Protein AF-A0A645F5X5-F1 (afdb_monomer_lite)

Radius of gyration: 19.42 Å; chains: 1; bounding box: 54×30×54 Å

Secondary structure (DSSP, 8-state):
-HHHHHHHHHHHHH-GGGGGS-TT-----HHHHHHHHHHHGGGTTSS--HHHHHHHHHHHHHHHHHHHHHHHHHHHHHHHH---HHHHHHHHHHHHHHH---TT-HHHHHHHHHHHHHHSSS--HHHHHHHHHHHHHHHHHHHHHTTT-

Foldseek 3Di:
DVVLLVVLLVVCVVPVCVLVDDPPPPDPDPVVVVNVVVQLVVVPPLQDDPVVSVVLSVQSNVLSSVLSVVVVVQVVVCVVVVDHQLRVCVVVVVVCVVPPPPPVCVPVVVVQVVQCVVPVHSDDSVVSSVVSNVVSVVVVVVVSVVVVD

pLDDT: mean 85.99, std 12.81, range [47.66, 98.44]

InterPro domains:
  IPR004111 Tetracycline repressor TetR, C-terminal [PF02909] (10-143)
  IPR036271 Tetracyclin repressor-like, C-terminal domain superfamily [SSF48498] (1-146)

Organism: NCBI:txid1076179

Sequence (149 aa):
MRFIAERNWDLYARHPWLLDLRSSRLTVGPNISRKYETELRPLDGIGLSDVEMDAALTLILSLVDATARARRSSASTRDDSGMSDAEWWGIVAPVLEQVMTDDSLTVSARVGSAVGAAFDAAQNPAHALAFGLDTILDGIQARIQGRLS

Structure (mmCIF, N/CA/C/O backbone):
data_AF-A0A645F5X5-F1
#
_entry.id   AF-A0A645F5X5-F1
#
loop_
_atom_site.group_PDB
_atom_site.id
_atom_site.type_symbol
_atom_site.label_atom_id
_atom_site.label_alt_id
_atom_site.label_comp_id
_atom_site.label_asym_id
_atom_site.label_entity_id
_atom_site.label_seq_id
_atom_site.pdbx_PDB_ins_code
_atom_site.Cartn_x
_atom_site.Cartn_y
_atom_site.Cartn_z
_atom_site.occupancy
_atom_site.B_iso_or_equiv
_atom_site.auth_seq_id
_atom_site.auth_comp_id
_atom_site.auth_asym_id
_atom_site.auth_atom_id
_atom_site.pdbx_PDB_model_num
ATOM 1 N N . MET A 1 1 ? -10.397 -6.824 5.876 1.00 92.62 1 MET A N 1
ATOM 2 C CA . MET A 1 1 ? -9.489 -5.769 5.370 1.00 92.62 1 MET A CA 1
ATOM 3 C C . MET A 1 1 ? -8.983 -6.019 3.942 1.00 92.62 1 MET A C 1
ATOM 5 O O . MET A 1 1 ? -9.012 -5.071 3.173 1.00 92.62 1 MET A O 1
ATOM 9 N N . ARG A 1 2 ? -8.625 -7.251 3.521 1.00 95.38 2 ARG A N 1
ATOM 10 C CA . ARG A 1 2 ? -8.223 -7.532 2.116 1.00 95.38 2 ARG A CA 1
ATOM 11 C C . ARG A 1 2 ? -9.232 -7.070 1.056 1.00 95.38 2 ARG A C 1
ATOM 13 O O . ARG A 1 2 ? -8.870 -6.347 0.137 1.00 95.38 2 ARG A O 1
ATOM 20 N N . PHE A 1 3 ? -10.514 -7.351 1.283 1.00 95.12 3 PHE A N 1
ATOM 21 C CA . PHE A 1 3 ? -11.609 -6.866 0.436 1.00 95.12 3 PHE A CA 1
ATOM 22 C C . PHE A 1 3 ? -11.612 -5.336 0.238 1.00 95.12 3 PHE A C 1
ATOM 24 O O . PHE A 1 3 ? -11.919 -4.862 -0.850 1.00 95.12 3 PHE A O 1
ATOM 31 N N . ILE A 1 4 ? -11.257 -4.552 1.267 1.00 96.38 4 ILE A N 1
ATOM 32 C CA . ILE A 1 4 ? -11.194 -3.081 1.175 1.00 96.38 4 ILE A CA 1
ATOM 33 C C . ILE A 1 4 ? -10.095 -2.680 0.187 1.00 96.38 4 ILE A C 1
ATOM 35 O O . ILE A 1 4 ? -10.334 -1.860 -0.700 1.00 96.38 4 ILE A O 1
ATOM 39 N N . ALA A 1 5 ? -8.912 -3.290 0.311 1.00 97.62 5 ALA A N 1
ATOM 40 C CA . ALA A 1 5 ? -7.785 -3.021 -0.572 1.00 97.62 5 ALA A CA 1
ATOM 41 C C . ALA A 1 5 ? -8.107 -3.386 -2.030 1.00 97.62 5 ALA A C 1
ATOM 43 O O . ALA A 1 5 ? -7.940 -2.552 -2.916 1.00 97.62 5 ALA A O 1
ATOM 44 N N . GLU A 1 6 ? -8.658 -4.580 -2.265 1.00 96.69 6 GLU A N 1
ATOM 45 C CA . GLU A 1 6 ? -9.067 -5.045 -3.597 1.00 96.69 6 GLU A CA 1
ATOM 46 C C . GLU A 1 6 ? -10.083 -4.103 -4.251 1.00 96.69 6 GLU A C 1
ATOM 48 O O . GLU A 1 6 ? -9.915 -3.692 -5.396 1.00 96.69 6 GLU A O 1
ATOM 53 N N . ARG A 1 7 ? -11.127 -3.693 -3.520 1.00 96.50 7 ARG A N 1
ATOM 54 C CA . ARG A 1 7 ? -12.162 -2.810 -4.075 1.00 96.50 7 ARG A CA 1
ATOM 55 C C . ARG A 1 7 ? -11.638 -1.421 -4.420 1.00 96.50 7 ARG A C 1
ATOM 57 O O . ARG A 1 7 ? -12.059 -0.867 -5.436 1.00 96.50 7 ARG A O 1
ATOM 64 N N . ASN A 1 8 ? -10.734 -0.863 -3.615 1.00 96.56 8 ASN A N 1
ATOM 65 C CA . ASN A 1 8 ? -10.120 0.433 -3.915 1.00 96.56 8 ASN A CA 1
ATOM 66 C C . ASN A 1 8 ? -9.090 0.318 -5.056 1.00 96.56 8 ASN A C 1
ATOM 68 O O . ASN A 1 8 ? -9.026 1.202 -5.907 1.00 96.56 8 ASN A O 1
ATOM 72 N N . TRP A 1 9 ? -8.361 -0.795 -5.153 1.00 97.38 9 TRP A N 1
ATOM 73 C CA . TRP A 1 9 ? -7.484 -1.082 -6.291 1.00 97.38 9 TRP A CA 1
ATOM 74 C C . TRP A 1 9 ? -8.265 -1.176 -7.608 1.00 97.38 9 TRP A C 1
ATOM 76 O O . TRP A 1 9 ? -7.929 -0.505 -8.588 1.00 97.38 9 TRP A O 1
ATOM 86 N N . ASP A 1 10 ? -9.362 -1.937 -7.614 1.00 96.75 10 ASP A N 1
ATOM 87 C CA . ASP A 1 10 ? -10.264 -2.062 -8.763 1.00 96.75 10 ASP A CA 1
ATOM 88 C C . ASP A 1 10 ? -10.909 -0.715 -9.125 1.00 96.75 10 ASP A C 1
ATOM 90 O O . ASP A 1 10 ? -11.170 -0.434 -10.297 1.00 96.75 10 ASP A O 1
ATOM 94 N N . LEU A 1 11 ? -11.196 0.127 -8.125 1.00 94.81 11 LEU A N 1
ATOM 95 C CA . LEU A 1 11 ? -11.725 1.474 -8.329 1.00 94.81 11 LEU A CA 1
ATOM 96 C C . LEU A 1 11 ? -10.723 2.351 -9.084 1.00 94.81 11 LEU A C 1
ATOM 98 O O . LEU A 1 11 ? -11.104 2.956 -10.085 1.00 94.81 11 LEU A O 1
ATOM 102 N N . TYR A 1 12 ? -9.461 2.391 -8.651 1.00 95.38 12 TYR A N 1
ATOM 103 C CA . TYR A 1 12 ? -8.428 3.175 -9.330 1.00 95.38 12 TYR A CA 1
ATOM 104 C C . TYR A 1 12 ? -8.082 2.625 -10.713 1.00 95.38 12 TYR A C 1
ATOM 106 O O . TYR A 1 12 ? -7.816 3.407 -11.622 1.00 95.38 12 TYR A O 1
ATOM 114 N N . ALA A 1 13 ? -8.158 1.307 -10.911 1.00 93.31 13 ALA A N 1
ATOM 115 C CA . ALA A 1 13 ? -7.999 0.711 -12.234 1.00 93.31 13 ALA A CA 1
ATOM 116 C C . ALA A 1 13 ? -9.120 1.138 -13.202 1.00 93.31 13 ALA A C 1
ATOM 118 O O . ALA A 1 13 ? -8.848 1.442 -14.361 1.00 93.31 13 ALA A O 1
ATOM 119 N N . ARG A 1 14 ? -10.377 1.194 -12.734 1.00 95.44 14 ARG A N 1
ATOM 120 C CA . ARG A 1 14 ? -11.534 1.624 -13.545 1.00 95.44 14 ARG A CA 1
ATOM 121 C C . ARG A 1 14 ? -11.621 3.137 -13.731 1.00 95.44 14 ARG A C 1
ATOM 123 O O . ARG A 1 14 ? -12.155 3.600 -14.736 1.00 95.44 14 ARG A O 1
ATOM 130 N N . HIS A 1 15 ? -11.138 3.909 -12.761 1.00 93.88 15 HIS A N 1
ATOM 131 C CA . HIS A 1 15 ? -11.246 5.366 -12.741 1.00 93.88 15 HIS A CA 1
ATOM 132 C C . HIS A 1 15 ? -9.906 6.028 -12.362 1.00 93.88 15 HIS A C 1
ATOM 134 O O . HIS A 1 15 ? -9.800 6.627 -11.289 1.00 93.88 15 HIS A O 1
ATOM 140 N N . PRO A 1 16 ? -8.879 5.978 -13.237 1.00 90.94 16 PRO A N 1
ATOM 141 C CA . PRO A 1 16 ? -7.531 6.463 -12.913 1.00 90.94 16 PRO A CA 1
ATOM 142 C C . PRO A 1 16 ? -7.449 7.961 -12.598 1.00 90.94 16 PRO A C 1
ATOM 144 O O . PRO A 1 16 ? -6.522 8.391 -11.913 1.00 90.94 16 PRO A O 1
ATOM 147 N N . TRP A 1 17 ? -8.416 8.752 -13.076 1.00 90.75 17 TRP A N 1
ATOM 148 C CA . TRP A 1 17 ? -8.540 10.191 -12.813 1.00 90.75 17 TRP A CA 1
ATOM 149 C C . TRP A 1 17 ? -8.778 10.514 -11.332 1.00 90.75 17 TRP A C 1
ATOM 151 O O . TRP A 1 17 ? -8.494 11.626 -10.893 1.00 90.75 17 TRP A O 1
ATOM 161 N N . LEU A 1 18 ? -9.257 9.549 -10.536 1.00 89.81 18 LEU A N 1
ATOM 162 C CA . LEU A 1 18 ? -9.427 9.726 -9.092 1.00 89.81 18 LEU A CA 1
ATOM 163 C C . LEU A 1 18 ? -8.093 9.969 -8.376 1.00 89.81 18 LEU A C 1
ATOM 165 O O . LEU A 1 18 ? -8.072 10.679 -7.375 1.00 89.81 18 LEU A O 1
ATOM 169 N N . LEU A 1 19 ? -6.983 9.439 -8.903 1.00 90.25 19 LEU A N 1
ATOM 170 C CA . LEU A 1 19 ? -5.645 9.648 -8.341 1.00 90.25 19 LEU A CA 1
ATOM 171 C C . LEU A 1 19 ? -5.177 11.107 -8.494 1.00 90.25 19 LEU A C 1
ATOM 173 O O . LEU A 1 19 ? -4.312 11.560 -7.749 1.00 90.25 19 LEU A O 1
ATOM 177 N N . ASP A 1 20 ? -5.748 11.876 -9.416 1.00 87.38 20 ASP A N 1
ATOM 178 C CA . ASP A 1 20 ? -5.352 13.272 -9.641 1.00 87.38 20 ASP A CA 1
ATOM 179 C C . ASP A 1 20 ? -6.088 14.245 -8.700 1.00 87.38 20 ASP A C 1
ATOM 181 O O . ASP A 1 20 ? -5.723 15.418 -8.574 1.00 87.38 20 ASP A O 1
ATOM 185 N N . LEU A 1 21 ? -7.110 13.763 -7.984 1.00 82.38 21 LEU A N 1
ATOM 186 C CA . LEU A 1 21 ? -7.860 14.567 -7.029 1.00 82.38 21 LEU A CA 1
ATOM 187 C C . LEU A 1 21 ? -7.027 14.796 -5.761 1.00 82.38 21 LEU A C 1
ATOM 189 O O . LEU A 1 21 ? -6.716 13.868 -5.015 1.00 82.38 21 LEU A O 1
ATOM 193 N N . ARG A 1 22 ? -6.684 16.057 -5.470 1.00 58.66 22 ARG A N 1
ATOM 194 C CA . ARG A 1 22 ? -6.014 16.412 -4.210 1.00 58.66 22 ARG A CA 1
ATOM 195 C C . ARG A 1 22 ? -6.979 16.218 -3.035 1.00 58.66 22 ARG A C 1
ATOM 197 O O . ARG A 1 22 ? -7.895 17.011 -2.831 1.00 58.66 22 ARG A O 1
ATOM 204 N N . SER A 1 23 ? -6.737 15.174 -2.244 1.00 59.38 23 SER A N 1
ATOM 205 C CA . SER A 1 23 ? -7.568 14.699 -1.125 1.00 59.38 23 SER A CA 1
ATOM 206 C C . SER A 1 23 ? -7.585 15.606 0.122 1.00 59.38 23 SER A C 1
ATOM 208 O O . SER A 1 23 ? -7.758 15.121 1.236 1.00 59.38 23 SER A O 1
ATOM 210 N N . SER A 1 24 ? -7.396 16.924 0.001 1.00 47.66 24 SER A N 1
ATOM 211 C CA . SER A 1 24 ? -7.361 17.780 1.198 1.00 47.66 24 SER A CA 1
ATOM 212 C C . SER A 1 24 ? -8.749 18.153 1.721 1.00 47.66 24 SER A C 1
ATOM 214 O O . SER A 1 24 ? -8.867 18.502 2.892 1.00 47.66 24 SER A O 1
ATOM 216 N N . ARG A 1 25 ? -9.801 18.082 0.891 1.00 48.25 25 ARG A N 1
ATOM 217 C CA . ARG A 1 25 ? -11.178 18.452 1.273 1.00 48.25 25 ARG A CA 1
ATOM 218 C C . ARG A 1 25 ? -12.251 17.776 0.414 1.00 48.25 25 ARG A C 1
ATOM 220 O O . ARG A 1 25 ? -13.163 18.455 -0.058 1.00 48.25 25 ARG A O 1
ATOM 227 N N . LEU A 1 26 ? -12.174 16.461 0.187 1.00 54.78 26 LEU A N 1
ATOM 228 C CA . LEU A 1 26 ? -13.363 15.753 -0.302 1.00 54.78 26 LEU A CA 1
ATOM 229 C C . LEU A 1 26 ? -14.449 15.937 0.760 1.00 54.78 26 LEU A C 1
ATOM 231 O O . LEU A 1 26 ? -14.362 15.418 1.869 1.00 54.78 26 LEU A O 1
ATOM 235 N N . THR A 1 27 ? -15.394 16.815 0.440 1.00 54.12 27 THR A N 1
ATOM 236 C CA . THR A 1 27 ? -16.475 17.252 1.313 1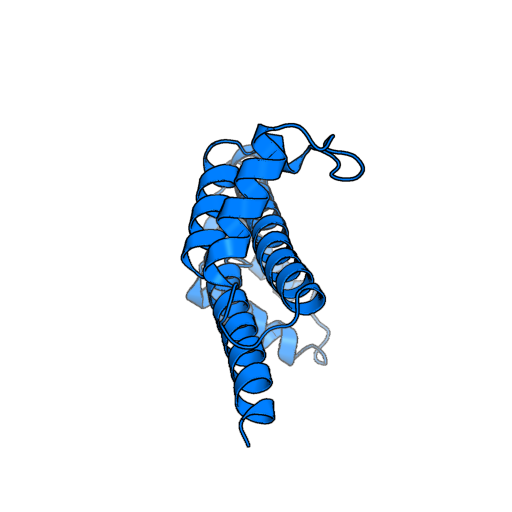.00 54.12 27 THR A CA 1
ATOM 237 C C . THR A 1 27 ? -17.186 16.004 1.815 1.00 54.12 27 THR A C 1
ATOM 239 O O . THR A 1 27 ? -17.395 15.078 1.028 1.00 54.12 27 THR A O 1
ATOM 242 N N . VAL A 1 28 ? -17.518 15.962 3.107 1.00 63.44 28 VAL A N 1
ATOM 243 C CA . VAL A 1 28 ? -18.165 14.825 3.784 1.00 63.44 28 VAL A CA 1
ATOM 244 C C . VAL A 1 28 ? -19.602 14.672 3.262 1.00 63.44 28 VAL A C 1
ATOM 246 O O . VAL A 1 28 ? -20.584 14.992 3.921 1.00 63.44 28 VAL A O 1
ATOM 249 N N . GLY A 1 29 ? -19.722 14.301 1.992 1.00 79.06 29 GLY A N 1
ATOM 250 C CA . GLY A 1 29 ? -20.972 14.083 1.296 1.00 79.06 29 GLY A CA 1
ATOM 251 C C . GLY A 1 29 ? -21.500 12.686 1.605 1.00 79.06 29 GLY A C 1
ATOM 252 O O . GLY A 1 29 ? -20.720 11.786 1.927 1.00 79.06 29 GLY A O 1
ATOM 253 N N . PRO A 1 30 ? -22.811 12.457 1.446 1.00 84.88 30 PRO A N 1
ATOM 254 C CA . PRO A 1 30 ? -23.471 11.225 1.882 1.00 84.88 30 PRO A CA 1
ATOM 255 C C . PRO A 1 30 ? -22.849 9.946 1.298 1.00 84.88 30 PRO A C 1
ATOM 257 O O . PRO A 1 30 ? -22.819 8.915 1.967 1.00 84.88 30 PRO A O 1
ATOM 260 N N . ASN A 1 31 ? -22.302 10.005 0.079 1.00 86.75 31 ASN A N 1
ATOM 261 C CA . ASN A 1 31 ? -21.625 8.866 -0.547 1.00 86.75 31 ASN A CA 1
ATOM 262 C C . ASN A 1 31 ? -20.251 8.571 0.072 1.00 86.75 31 ASN A C 1
ATOM 264 O O . ASN A 1 31 ? -19.916 7.405 0.267 1.00 86.75 31 ASN A O 1
ATOM 268 N N . ILE A 1 32 ? -19.476 9.607 0.411 1.00 86.25 32 ILE A N 1
ATOM 269 C CA . ILE A 1 32 ? -18.168 9.451 1.061 1.00 86.25 32 ILE A CA 1
ATOM 270 C C . ILE A 1 32 ? -18.357 8.920 2.483 1.00 86.25 32 ILE A C 1
ATOM 272 O O . ILE A 1 32 ? -17.697 7.952 2.852 1.00 86.25 32 ILE A O 1
ATOM 276 N N . SER A 1 33 ? -19.327 9.450 3.235 1.00 88.69 33 SER A N 1
ATOM 277 C CA . SER A 1 33 ? -19.662 8.936 4.570 1.00 88.69 33 SER A CA 1
ATOM 278 C C . SER A 1 33 ? -20.111 7.475 4.528 1.00 88.69 33 SER A C 1
ATOM 280 O O . SER A 1 33 ? -19.678 6.670 5.345 1.00 88.69 33 SER A O 1
ATOM 282 N N . ARG A 1 34 ? -20.939 7.093 3.544 1.00 91.69 34 ARG A N 1
ATOM 283 C CA . ARG A 1 34 ? -21.386 5.700 3.381 1.00 91.69 34 ARG A CA 1
ATOM 284 C C . ARG A 1 34 ? -20.244 4.758 2.996 1.00 91.69 34 ARG A C 1
ATOM 286 O O . ARG A 1 34 ? -20.239 3.608 3.438 1.00 91.69 34 ARG A O 1
ATOM 293 N N . LYS A 1 35 ? -19.298 5.222 2.171 1.00 91.12 35 LYS A N 1
ATOM 294 C CA . LYS A 1 35 ? -18.077 4.472 1.848 1.00 91.12 35 LYS A CA 1
ATOM 295 C C . LYS A 1 35 ? -17.258 4.242 3.115 1.00 91.12 35 LYS A C 1
ATOM 297 O O . LYS A 1 35 ? -16.975 3.091 3.420 1.00 91.12 35 LYS A O 1
ATOM 302 N N . TYR A 1 36 ? -16.979 5.304 3.868 1.00 92.62 36 TYR A N 1
ATOM 303 C CA . TYR A 1 36 ? -16.226 5.239 5.120 1.00 92.62 36 TYR A CA 1
ATOM 304 C C . TYR A 1 36 ? -16.856 4.260 6.122 1.00 92.62 36 TYR A C 1
ATOM 306 O O . TYR A 1 36 ? -16.194 3.325 6.556 1.00 92.62 36 TYR A O 1
ATOM 314 N N . GLU A 1 37 ? -18.164 4.368 6.370 1.00 94.44 37 GLU A N 1
ATOM 315 C CA . GLU A 1 37 ? -18.925 3.428 7.210 1.00 94.44 37 GLU A CA 1
ATOM 316 C C . GLU A 1 37 ? -18.781 1.968 6.739 1.00 94.44 37 GLU A C 1
ATOM 318 O O . GLU A 1 37 ? -18.581 1.040 7.520 1.00 94.44 37 GLU A O 1
ATOM 323 N N . THR A 1 38 ? -18.870 1.740 5.427 1.00 95.06 38 THR A N 1
ATOM 324 C CA . THR A 1 38 ? -18.747 0.393 4.850 1.00 95.06 38 THR A CA 1
ATOM 325 C C . THR A 1 38 ? -17.338 -0.173 4.992 1.00 95.06 38 THR A C 1
ATOM 327 O O . THR A 1 38 ? -17.186 -1.380 5.164 1.00 95.06 38 THR A O 1
ATOM 330 N N . GLU A 1 39 ? -16.319 0.679 4.931 1.00 95.94 39 GLU A N 1
ATOM 331 C CA . GLU A 1 39 ? -14.918 0.288 5.062 1.00 95.94 39 GLU A CA 1
ATOM 332 C C . GLU A 1 39 ? -14.474 0.132 6.518 1.00 95.94 39 GLU A C 1
ATOM 334 O O . GLU A 1 39 ? -13.590 -0.678 6.775 1.00 95.94 39 GLU A O 1
ATOM 339 N N . LEU A 1 40 ? -15.109 0.828 7.465 1.00 96.56 40 LEU A N 1
ATOM 340 C CA . LEU A 1 40 ? -14.870 0.655 8.899 1.00 96.56 40 LEU A CA 1
ATOM 341 C C . LEU A 1 40 ? -15.536 -0.593 9.476 1.00 96.56 40 LEU A C 1
ATOM 343 O O . LEU A 1 40 ? -14.972 -1.220 10.365 1.00 96.56 40 LEU A O 1
ATOM 347 N N . ARG A 1 41 ? -16.708 -0.990 8.969 1.00 96.00 41 ARG A N 1
ATOM 348 C CA . ARG A 1 41 ? -17.483 -2.123 9.511 1.00 96.00 41 ARG A CA 1
ATOM 349 C C . ARG A 1 41 ? -16.687 -3.424 9.708 1.00 96.00 41 ARG A C 1
ATOM 351 O O . ARG A 1 41 ? -16.914 -4.096 10.704 1.00 96.00 41 ARG A O 1
ATOM 358 N N . PRO A 1 42 ? -15.751 -3.821 8.820 1.00 94.69 42 PRO A N 1
ATOM 359 C CA . PRO A 1 42 ? -14.928 -5.013 9.033 1.00 94.69 42 PRO A CA 1
ATOM 360 C C . PRO A 1 42 ? -13.862 -4.872 10.134 1.00 94.69 42 PRO A C 1
ATOM 362 O O . PRO A 1 42 ? -13.203 -5.863 10.442 1.00 94.69 42 PRO A O 1
ATOM 365 N N . LEU A 1 43 ? -13.618 -3.659 10.635 1.00 95.38 43 LEU A N 1
ATOM 366 C CA . LEU A 1 43 ? -12.682 -3.353 11.719 1.00 95.38 43 LEU A CA 1
ATOM 367 C C . LEU A 1 43 ? -13.405 -3.184 13.065 1.00 95.38 43 LEU A C 1
ATOM 369 O O . LEU A 1 43 ? -12.748 -3.155 14.101 1.00 95.38 43 LEU A O 1
ATOM 373 N N . ASP A 1 44 ? -14.732 -3.068 13.059 1.00 96.50 44 ASP A N 1
ATOM 374 C CA . ASP A 1 44 ? -15.521 -2.901 14.274 1.00 96.50 44 ASP A CA 1
ATOM 375 C C . ASP A 1 44 ? -15.556 -4.204 15.093 1.00 96.50 44 ASP A C 1
ATOM 377 O O . ASP A 1 44 ? -15.703 -5.303 14.552 1.00 96.50 44 ASP A O 1
ATOM 381 N N . GLY A 1 45 ? -15.377 -4.085 16.409 1.00 94.81 45 GLY A N 1
ATOM 382 C CA . GLY A 1 45 ? -15.452 -5.205 17.352 1.00 94.81 45 GLY A CA 1
ATOM 383 C C . GLY A 1 45 ? -14.275 -6.192 17.355 1.00 94.81 45 GLY A C 1
ATOM 384 O O . GLY A 1 45 ? -14.321 -7.166 18.102 1.00 94.81 45 GLY A O 1
ATOM 385 N N . ILE A 1 46 ? -13.203 -5.966 16.582 1.00 94.50 46 ILE A N 1
ATOM 386 C CA . ILE A 1 46 ? -12.056 -6.903 16.510 1.00 94.50 46 ILE A CA 1
ATOM 387 C C . ILE A 1 46 ? -10.939 -6.623 17.534 1.00 94.50 46 ILE A C 1
ATOM 389 O O . ILE A 1 46 ? -9.882 -7.246 17.471 1.00 94.50 46 ILE A O 1
ATOM 393 N N . GLY A 1 47 ? -11.142 -5.684 18.466 1.00 94.75 47 GLY A N 1
ATOM 394 C CA . GLY A 1 47 ? -10.149 -5.315 19.491 1.00 94.75 47 GLY A CA 1
ATOM 395 C C . GLY A 1 47 ? -9.259 -4.114 19.138 1.00 94.75 47 GLY A C 1
ATOM 396 O O . GLY A 1 47 ? -8.248 -3.867 19.806 1.00 94.75 47 GLY A O 1
ATOM 397 N N . LEU A 1 48 ? -9.629 -3.359 18.101 1.00 96.19 48 LEU A N 1
ATOM 398 C CA . LEU A 1 48 ? -9.083 -2.032 17.817 1.00 96.19 48 LEU A CA 1
ATOM 399 C C . LEU A 1 48 ? -9.927 -0.964 18.518 1.00 96.19 48 LEU A C 1
ATOM 401 O O . LEU A 1 48 ? -11.145 -1.094 18.599 1.00 96.19 48 LEU A O 1
ATOM 405 N N . SER A 1 49 ? -9.279 0.090 19.014 1.00 96.50 49 SER A N 1
ATOM 406 C CA . SER A 1 49 ? -9.985 1.324 19.392 1.00 96.50 49 SER A CA 1
ATOM 407 C C . SER A 1 49 ? -10.395 2.118 18.149 1.00 96.50 49 SER A C 1
ATOM 409 O O . SER A 1 49 ? -9.778 1.956 17.097 1.00 96.50 49 SER A O 1
ATOM 411 N N . ASP A 1 50 ? -11.351 3.038 18.273 1.00 97.12 50 ASP A N 1
ATOM 412 C CA . ASP A 1 50 ? -11.824 3.873 17.155 1.00 97.12 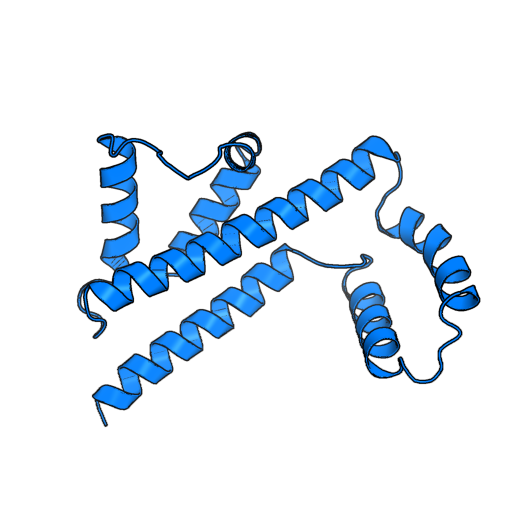50 ASP A CA 1
ATOM 413 C C . ASP A 1 50 ? -10.680 4.593 16.417 1.00 97.12 50 ASP A C 1
ATOM 415 O O . ASP A 1 50 ? -10.637 4.633 15.188 1.00 97.12 50 ASP A O 1
ATOM 419 N N . VAL A 1 51 ? -9.696 5.106 17.165 1.00 97.19 51 VAL A N 1
ATOM 420 C CA . VAL A 1 51 ? -8.507 5.774 16.604 1.00 97.19 51 VAL A CA 1
ATOM 421 C C . VAL A 1 51 ? -7.643 4.800 15.802 1.00 97.19 51 VAL A C 1
ATOM 423 O O . VAL A 1 51 ? -7.057 5.160 14.784 1.00 97.19 51 VAL A O 1
ATOM 426 N N . GLU A 1 52 ? -7.555 3.548 16.236 1.00 96.69 52 GLU A N 1
ATOM 427 C CA . GLU A 1 52 ? -6.793 2.527 15.521 1.00 96.69 52 GLU A CA 1
ATOM 428 C C . GLU A 1 52 ? -7.542 1.968 14.321 1.00 96.69 52 GLU A C 1
ATOM 430 O O . GLU A 1 52 ? -6.897 1.579 13.351 1.00 96.69 52 GLU A O 1
ATOM 435 N N . MET A 1 53 ? -8.876 1.950 14.361 1.00 97.56 53 MET A N 1
ATOM 436 C CA . MET A 1 53 ? -9.691 1.621 13.196 1.00 97.56 53 MET A CA 1
ATOM 437 C C . MET A 1 53 ? -9.454 2.639 12.076 1.00 97.56 53 MET A C 1
ATOM 439 O O . MET A 1 53 ? -9.156 2.243 10.948 1.00 97.56 53 MET A O 1
ATOM 443 N N . ASP A 1 54 ? -9.504 3.937 12.397 1.00 96.31 54 ASP A N 1
ATOM 444 C CA . ASP A 1 54 ? -9.196 5.014 11.448 1.00 96.31 54 ASP A CA 1
ATOM 445 C C . ASP A 1 54 ? -7.754 4.919 10.921 1.00 96.31 54 ASP A C 1
ATOM 447 O O . ASP A 1 54 ? -7.525 4.938 9.708 1.00 96.31 54 ASP A O 1
ATOM 451 N N . ALA A 1 55 ? -6.776 4.719 11.811 1.00 96.75 55 ALA A N 1
ATOM 452 C CA . ALA A 1 55 ? -5.375 4.582 11.421 1.00 96.75 55 ALA A CA 1
ATOM 453 C C . ALA A 1 55 ? -5.132 3.357 10.520 1.00 96.75 55 ALA A C 1
ATOM 455 O O . ALA A 1 55 ? -4.437 3.461 9.508 1.00 96.75 55 ALA A O 1
ATOM 456 N N . ALA A 1 56 ? -5.717 2.202 10.847 1.00 97.31 56 ALA A N 1
ATOM 457 C CA . ALA A 1 56 ? -5.599 0.984 10.050 1.00 97.31 56 ALA A CA 1
ATOM 458 C C . ALA A 1 56 ? -6.227 1.155 8.661 1.00 97.31 56 ALA A C 1
ATOM 460 O O . ALA A 1 56 ? -5.607 0.799 7.654 1.00 97.31 56 ALA A O 1
ATOM 461 N N . LEU A 1 57 ? -7.427 1.739 8.592 1.00 97.00 57 LEU A N 1
ATOM 462 C CA . LEU A 1 57 ? -8.083 2.029 7.321 1.00 97.00 57 LEU A CA 1
ATOM 463 C C . LEU A 1 57 ? -7.248 3.009 6.485 1.00 97.00 57 LEU A C 1
ATOM 465 O O . LEU A 1 57 ? -6.999 2.751 5.307 1.00 97.00 57 LEU A O 1
ATOM 469 N N . THR A 1 58 ? -6.746 4.081 7.098 1.00 95.94 58 THR A N 1
ATOM 470 C CA . THR A 1 58 ? -5.887 5.073 6.438 1.00 95.94 58 THR A CA 1
ATOM 471 C C . THR A 1 58 ? -4.611 4.444 5.877 1.00 95.94 58 THR A C 1
ATOM 473 O O . THR A 1 58 ? -4.249 4.723 4.731 1.00 95.94 58 THR A O 1
ATOM 476 N N . LEU A 1 59 ? -3.945 3.563 6.631 1.00 97.19 59 LEU A N 1
ATOM 477 C CA . LEU A 1 59 ? -2.742 2.855 6.177 1.00 97.19 59 LEU A CA 1
ATOM 478 C C . LEU A 1 59 ? -3.021 1.983 4.949 1.00 97.19 59 LEU A C 1
ATOM 480 O O . LEU A 1 59 ? -2.280 2.043 3.967 1.00 97.19 59 LEU A O 1
ATOM 484 N N . ILE A 1 60 ? -4.113 1.214 4.978 1.00 97.56 60 ILE A N 1
ATOM 485 C CA . ILE A 1 60 ? -4.517 0.358 3.857 1.00 97.56 60 ILE A CA 1
ATOM 486 C C . ILE A 1 60 ? -4.831 1.206 2.620 1.00 97.56 60 ILE A C 1
ATOM 488 O O . ILE A 1 60 ? -4.326 0.919 1.535 1.00 97.56 60 ILE A O 1
ATOM 492 N N . LEU A 1 61 ? -5.635 2.264 2.765 1.00 96.31 61 LEU A N 1
ATOM 493 C CA . LEU A 1 61 ? -6.002 3.132 1.643 1.00 96.31 61 LEU A CA 1
ATOM 494 C C . LEU A 1 61 ? -4.788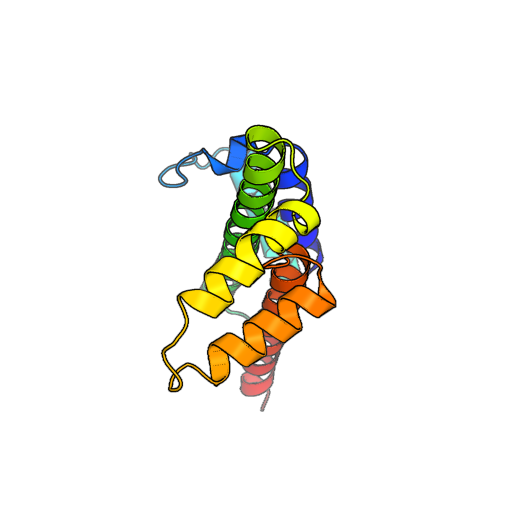 3.871 1.062 1.00 96.31 61 LEU A C 1
ATOM 496 O O . LEU A 1 61 ? -4.695 4.015 -0.156 1.00 96.31 61 LEU A O 1
ATOM 500 N N . SER A 1 62 ? -3.837 4.278 1.907 1.00 96.12 62 SER A N 1
ATOM 501 C CA . SER A 1 62 ? -2.592 4.927 1.478 1.00 96.12 62 SER A CA 1
ATOM 502 C C . SER A 1 62 ? -1.693 3.975 0.690 1.00 96.12 62 SER A C 1
ATOM 504 O O . SER A 1 62 ? -1.143 4.364 -0.339 1.00 96.12 62 SER A O 1
ATOM 506 N N . LEU A 1 63 ? -1.575 2.712 1.119 1.00 98.12 63 LEU A N 1
ATOM 507 C CA . LEU A 1 63 ? -0.845 1.689 0.366 1.00 98.12 63 LEU A CA 1
ATOM 508 C C . LEU A 1 63 ? -1.480 1.458 -1.014 1.00 98.12 63 LEU A C 1
ATOM 510 O O . LEU A 1 63 ? -0.770 1.377 -2.019 1.00 98.12 63 LEU A O 1
ATOM 514 N N . VAL A 1 64 ? -2.812 1.378 -1.075 1.00 97.75 64 VAL A N 1
ATOM 515 C CA . VAL A 1 64 ? -3.547 1.206 -2.337 1.00 97.75 64 VAL A CA 1
ATOM 516 C C . VAL A 1 64 ? -3.361 2.414 -3.257 1.00 97.75 64 VAL A C 1
ATOM 518 O O . VAL A 1 64 ? -3.098 2.222 -4.440 1.00 97.75 64 VAL A O 1
ATOM 521 N N . ASP A 1 65 ? -3.454 3.645 -2.746 1.00 95.75 65 ASP A N 1
ATOM 522 C CA . ASP A 1 65 ? -3.217 4.863 -3.537 1.00 95.75 65 ASP A CA 1
ATOM 523 C C . ASP A 1 65 ? -1.782 4.901 -4.088 1.00 95.75 65 ASP A C 1
ATOM 525 O O . ASP A 1 65 ? -1.591 5.046 -5.297 1.00 95.75 65 ASP A O 1
ATOM 529 N N . ALA A 1 66 ? -0.774 4.670 -3.240 1.00 95.81 66 ALA A N 1
ATOM 530 C CA . ALA A 1 66 ? 0.632 4.688 -3.646 1.00 95.81 66 ALA A CA 1
ATOM 531 C C . ALA A 1 66 ? 0.940 3.642 -4.731 1.00 95.81 66 ALA A C 1
ATOM 533 O O . ALA A 1 66 ? 1.558 3.948 -5.754 1.00 95.81 66 ALA A O 1
ATOM 534 N N . THR A 1 67 ? 0.465 2.410 -4.546 1.00 97.19 67 THR A N 1
ATOM 535 C CA . THR A 1 67 ? 0.679 1.324 -5.514 1.00 97.19 67 THR A CA 1
ATOM 536 C C . THR A 1 67 ? -0.139 1.523 -6.793 1.00 97.19 67 THR A C 1
ATOM 538 O O . THR A 1 67 ? 0.338 1.204 -7.884 1.00 97.19 67 THR A O 1
ATOM 541 N N . ALA A 1 68 ? -1.340 2.106 -6.716 1.00 95.81 68 ALA A N 1
ATOM 542 C CA . ALA A 1 68 ? -2.139 2.431 -7.896 1.00 95.81 68 ALA A CA 1
ATOM 543 C C . ALA A 1 68 ? -1.499 3.552 -8.731 1.00 95.81 68 ALA A C 1
ATOM 545 O O . ALA A 1 68 ? -1.475 3.465 -9.962 1.00 95.81 68 ALA A O 1
ATOM 546 N N . ARG A 1 69 ? -0.910 4.569 -8.084 1.00 94.25 69 ARG A N 1
ATOM 547 C CA . ARG A 1 69 ? -0.101 5.598 -8.761 1.00 94.25 69 ARG A CA 1
ATOM 548 C C . ARG A 1 69 ? 1.110 4.996 -9.451 1.00 94.25 69 ARG A C 1
ATOM 550 O O . ARG A 1 69 ? 1.348 5.315 -10.612 1.00 94.25 69 ARG A O 1
ATOM 557 N N . ALA A 1 70 ? 1.831 4.099 -8.778 1.00 92.38 70 ALA A N 1
ATOM 558 C CA . ALA A 1 70 ? 2.963 3.394 -9.374 1.00 92.38 70 ALA A CA 1
ATOM 559 C C . ALA A 1 70 ? 2.533 2.589 -10.613 1.00 92.38 70 ALA A C 1
ATOM 561 O O . ALA A 1 70 ? 3.145 2.713 -11.670 1.00 92.38 70 ALA A O 1
ATOM 562 N N . ARG A 1 71 ? 1.407 1.863 -10.536 1.00 92.00 71 ARG A N 1
ATOM 563 C CA . ARG A 1 71 ? 0.831 1.148 -11.688 1.00 92.00 71 ARG A CA 1
ATOM 564 C C . ARG A 1 71 ? 0.501 2.077 -12.856 1.00 92.00 71 ARG A C 1
ATOM 566 O O . ARG A 1 71 ? 0.800 1.731 -13.998 1.00 92.00 71 ARG A O 1
ATOM 573 N N . ARG A 1 72 ? -0.116 3.235 -12.589 1.00 89.31 72 ARG A N 1
ATOM 574 C CA . ARG A 1 72 ? -0.421 4.238 -13.623 1.00 89.31 72 ARG A CA 1
ATOM 575 C C . ARG A 1 72 ? 0.856 4.816 -14.231 1.00 89.31 72 ARG A C 1
ATOM 577 O O . ARG A 1 72 ? 0.916 4.966 -15.445 1.00 89.31 72 ARG A O 1
ATOM 584 N N . SER A 1 73 ? 1.864 5.104 -13.409 1.00 84.56 73 SER A N 1
ATOM 585 C CA . SER A 1 73 ? 3.162 5.605 -13.866 1.00 84.56 73 SER A CA 1
ATOM 586 C C . SER A 1 73 ? 3.820 4.627 -14.838 1.00 84.56 73 SER A C 1
ATOM 588 O O . SER A 1 73 ? 4.195 5.032 -15.931 1.00 84.56 73 SER A O 1
ATOM 590 N N . SER A 1 74 ? 3.887 3.337 -14.489 1.00 77.88 74 SER A N 1
ATOM 591 C CA . SER A 1 74 ? 4.441 2.307 -15.378 1.00 77.88 74 SER A CA 1
ATOM 592 C C . SER A 1 74 ? 3.643 2.163 -16.679 1.00 77.88 74 SER A C 1
ATOM 594 O O . SER A 1 74 ? 4.226 1.947 -17.733 1.00 77.88 74 SER A O 1
ATOM 596 N N . ALA A 1 75 ? 2.313 2.306 -16.633 1.00 73.88 75 ALA A N 1
ATOM 597 C CA . ALA A 1 75 ? 1.487 2.283 -17.842 1.00 73.88 75 ALA A CA 1
ATOM 598 C C . ALA A 1 75 ? 1.748 3.488 -18.760 1.00 73.88 75 ALA A C 1
ATOM 600 O O . ALA A 1 75 ? 1.931 3.293 -19.954 1.00 73.88 75 ALA A O 1
ATOM 601 N N . SER A 1 76 ? 1.854 4.698 -18.201 1.00 64.44 76 SER A N 1
ATOM 602 C CA . SER A 1 76 ? 2.179 5.909 -18.971 1.00 64.44 76 SER A CA 1
ATOM 603 C C . SER A 1 76 ? 3.544 5.802 -19.645 1.00 64.44 76 SER A C 1
ATOM 605 O O . SER A 1 76 ? 3.678 6.168 -20.802 1.00 64.44 76 SER A O 1
ATOM 607 N N . THR A 1 77 ? 4.555 5.256 -18.956 1.00 61.00 77 THR A N 1
ATOM 608 C CA . THR A 1 77 ? 5.886 5.051 -19.548 1.00 61.00 77 THR A CA 1
ATOM 609 C C . THR A 1 77 ? 5.838 4.122 -20.762 1.00 61.00 77 THR A C 1
ATOM 611 O O . THR A 1 77 ? 6.522 4.398 -21.747 1.00 61.00 77 THR A O 1
ATOM 614 N N . ARG A 1 78 ? 5.015 3.065 -20.739 1.00 60.06 78 ARG A N 1
ATOM 615 C CA . ARG A 1 78 ? 4.810 2.193 -21.909 1.00 60.06 78 ARG A CA 1
ATOM 616 C C . ARG A 1 78 ? 4.108 2.912 -23.053 1.00 60.06 78 ARG A C 1
ATOM 618 O O . ARG A 1 78 ? 4.561 2.825 -24.188 1.00 60.06 78 ARG A O 1
ATOM 625 N N . ASP A 1 79 ? 3.037 3.639 -22.749 1.00 60.56 79 ASP A N 1
ATOM 626 C CA . ASP A 1 79 ? 2.240 4.328 -23.766 1.00 60.56 79 ASP A CA 1
ATOM 627 C C . ASP A 1 79 ? 3.031 5.471 -24.437 1.00 60.56 79 ASP A C 1
ATOM 629 O O . ASP A 1 79 ? 2.971 5.620 -25.656 1.00 60.56 79 ASP A O 1
ATOM 633 N N . ASP A 1 80 ? 3.822 6.232 -23.668 1.00 60.19 80 ASP A N 1
ATOM 634 C CA . ASP A 1 80 ? 4.618 7.362 -24.173 1.00 60.19 80 ASP A CA 1
ATOM 635 C C . ASP A 1 80 ? 5.882 6.916 -24.930 1.00 60.19 80 ASP A C 1
ATOM 637 O O . ASP A 1 80 ? 6.298 7.572 -25.886 1.00 60.19 80 ASP A O 1
ATOM 641 N N . SER A 1 81 ? 6.518 5.814 -24.510 1.00 62.25 81 SER A N 1
ATOM 642 C CA . SER A 1 81 ? 7.722 5.285 -25.175 1.00 62.25 81 SER A CA 1
ATOM 643 C C . SER A 1 81 ? 7.411 4.357 -26.351 1.00 62.25 81 SER A C 1
ATOM 645 O O . SER A 1 81 ? 8.269 4.157 -27.210 1.00 62.25 81 SER A O 1
ATOM 647 N N . GLY A 1 82 ? 6.206 3.778 -26.395 1.00 65.75 82 GLY A N 1
ATOM 648 C CA . GLY A 1 82 ? 5.831 2.726 -27.340 1.00 65.75 82 GLY A CA 1
ATOM 649 C C . GLY A 1 82 ? 6.549 1.391 -27.104 1.00 65.75 82 GLY A C 1
ATOM 650 O O . GLY A 1 82 ? 6.419 0.489 -27.929 1.00 65.75 82 GLY A O 1
ATOM 651 N N . MET A 1 83 ? 7.306 1.262 -26.010 1.00 67.56 83 MET A N 1
ATOM 652 C CA . MET A 1 83 ? 8.084 0.074 -25.662 1.00 67.56 83 MET A CA 1
ATOM 653 C C . MET A 1 83 ? 7.452 -0.629 -24.462 1.00 67.56 83 MET A C 1
ATOM 655 O O . MET A 1 83 ? 6.983 0.008 -23.517 1.00 67.56 83 MET A O 1
ATOM 659 N N . SER A 1 84 ? 7.459 -1.957 -24.471 1.00 69.88 84 SER A N 1
ATOM 660 C CA . SER A 1 84 ? 7.188 -2.744 -23.269 1.00 69.88 84 SER A CA 1
ATOM 661 C C . SER A 1 84 ? 8.269 -2.514 -22.201 1.00 69.88 84 SER A C 1
ATOM 663 O O . SER A 1 84 ? 9.393 -2.115 -22.512 1.00 69.88 84 SER A O 1
ATOM 665 N N . ASP A 1 85 ? 7.949 -2.797 -20.933 1.00 67.12 85 ASP A N 1
ATOM 666 C CA . ASP A 1 85 ? 8.911 -2.681 -19.822 1.00 67.12 85 ASP A CA 1
ATOM 667 C C . ASP A 1 85 ? 10.171 -3.534 -20.080 1.00 67.12 85 ASP A C 1
ATOM 669 O O . ASP A 1 85 ? 11.278 -3.086 -19.789 1.00 67.12 85 ASP A O 1
ATOM 673 N N . ALA A 1 86 ? 10.010 -4.708 -20.702 1.00 68.31 86 ALA A N 1
ATOM 674 C CA . ALA A 1 86 ? 11.086 -5.618 -21.096 1.00 68.31 86 ALA A CA 1
ATOM 675 C C . ALA A 1 86 ? 12.015 -5.013 -22.160 1.00 68.31 86 ALA A C 1
ATOM 677 O O . ALA A 1 86 ? 13.238 -5.080 -22.053 1.00 68.31 86 ALA A O 1
ATOM 678 N N . GLU A 1 87 ? 11.438 -4.382 -23.187 1.00 71.19 87 GLU A N 1
ATOM 679 C CA . GLU A 1 87 ? 12.192 -3.703 -24.245 1.00 71.19 87 GLU A CA 1
ATOM 680 C C . GLU A 1 87 ? 12.924 -2.473 -23.701 1.00 71.19 87 GLU A C 1
ATOM 682 O O . GLU A 1 87 ? 14.094 -2.257 -24.018 1.00 71.19 87 GLU A O 1
ATOM 687 N N . TRP A 1 88 ? 12.266 -1.699 -22.833 1.00 71.44 88 TRP A N 1
ATOM 688 C CA . TRP A 1 88 ? 12.901 -0.587 -22.132 1.00 71.44 88 TRP A CA 1
ATOM 689 C C . TRP A 1 88 ? 14.057 -1.077 -21.251 1.00 71.44 88 TRP A C 1
ATOM 691 O O . TRP A 1 88 ? 15.151 -0.512 -21.297 1.00 71.44 88 TRP A O 1
ATOM 701 N N . TRP A 1 89 ? 13.863 -2.168 -20.504 1.00 71.69 89 TRP A N 1
ATOM 702 C CA . TRP A 1 89 ? 14.902 -2.757 -19.659 1.00 71.69 89 TRP A CA 1
ATOM 703 C C . TRP A 1 89 ? 16.068 -3.321 -20.475 1.00 71.69 89 TRP A C 1
ATOM 705 O O . TRP A 1 89 ? 17.219 -3.132 -20.090 1.00 71.69 89 TRP A O 1
ATOM 715 N N . GLY A 1 90 ? 15.801 -3.914 -21.640 1.00 72.00 90 GLY A N 1
ATOM 716 C CA . GLY A 1 90 ? 16.831 -4.361 -22.579 1.00 72.00 90 GLY A CA 1
ATOM 717 C C . GLY A 1 90 ? 17.732 -3.229 -23.090 1.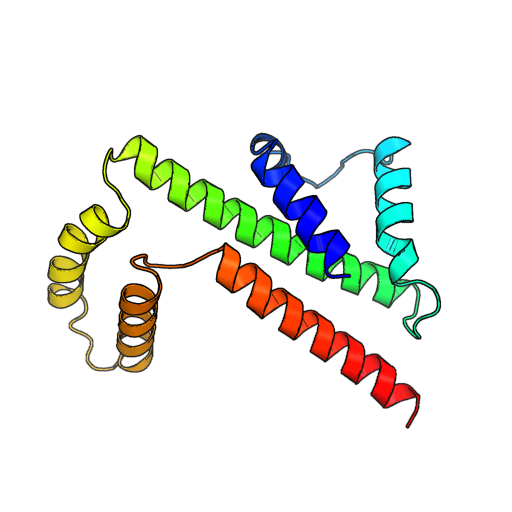00 72.00 90 GLY A C 1
ATOM 718 O O . GLY A 1 90 ? 18.908 -3.462 -23.365 1.00 72.00 90 GLY A O 1
ATOM 719 N N . ILE A 1 91 ? 17.216 -1.998 -23.172 1.00 74.56 91 ILE A N 1
ATOM 720 C CA . ILE A 1 91 ? 17.996 -0.801 -23.533 1.00 74.56 91 ILE A CA 1
ATOM 721 C C . ILE A 1 91 ? 18.711 -0.210 -22.317 1.00 74.56 91 ILE A C 1
ATOM 723 O O . ILE A 1 91 ? 19.857 0.232 -22.416 1.00 74.56 91 ILE A O 1
ATOM 727 N N . VAL A 1 92 ? 18.031 -0.163 -21.173 1.00 70.25 92 VAL A N 1
ATOM 728 C CA . VAL A 1 92 ? 18.500 0.566 -19.994 1.00 70.25 92 VAL A CA 1
ATOM 729 C C . VAL A 1 92 ? 19.498 -0.239 -19.170 1.00 70.25 92 VAL A C 1
ATOM 731 O O . VAL A 1 92 ? 20.479 0.346 -18.717 1.00 70.25 92 VAL A O 1
ATOM 734 N N . ALA A 1 93 ? 19.318 -1.554 -19.015 1.00 71.88 93 ALA A N 1
ATOM 735 C CA . ALA A 1 93 ? 20.196 -2.395 -18.197 1.00 71.88 93 ALA A CA 1
ATOM 736 C C . ALA A 1 93 ? 21.685 -2.316 -18.604 1.00 71.88 93 ALA A C 1
ATOM 738 O O . ALA A 1 93 ? 22.504 -2.088 -17.714 1.00 71.88 93 ALA A O 1
ATOM 739 N N . PRO A 1 94 ? 22.069 -2.362 -19.901 1.00 72.81 94 PRO A N 1
ATOM 740 C CA . PRO A 1 94 ? 23.471 -2.218 -20.308 1.00 72.81 94 PRO A CA 1
ATOM 741 C C . PRO A 1 94 ? 24.073 -0.845 -19.982 1.00 72.81 94 PRO A C 1
ATOM 743 O O . PRO A 1 94 ? 25.258 -0.740 -19.678 1.00 72.81 94 PRO A O 1
ATOM 746 N N . VAL A 1 95 ? 23.271 0.225 -20.049 1.00 72.75 95 VAL A N 1
ATOM 747 C CA . VAL A 1 95 ? 23.711 1.576 -19.663 1.00 72.75 95 VAL A CA 1
ATOM 748 C C . VAL A 1 95 ? 23.874 1.648 -18.151 1.00 72.75 95 VAL A C 1
ATOM 750 O O . VAL A 1 95 ? 24.864 2.186 -17.666 1.00 72.75 95 VAL A O 1
ATOM 753 N N . LEU A 1 96 ? 22.928 1.072 -17.411 1.00 70.50 96 LEU A N 1
ATOM 754 C CA . LEU A 1 96 ? 22.933 1.013 -15.956 1.00 70.50 96 LEU A CA 1
ATOM 755 C C . LEU A 1 96 ? 24.153 0.248 -15.425 1.00 70.50 96 LEU A C 1
ATOM 757 O O . LEU A 1 96 ? 24.796 0.736 -14.505 1.00 70.50 96 LEU A O 1
ATOM 761 N N . GLU A 1 97 ? 24.540 -0.863 -16.058 1.00 73.00 97 GLU A N 1
ATOM 762 C CA . GLU A 1 97 ? 25.785 -1.594 -15.765 1.00 73.00 97 GLU A CA 1
ATOM 763 C C . GLU A 1 97 ? 27.048 -0.753 -16.013 1.00 73.00 97 GLU A C 1
ATOM 765 O O . GLU A 1 97 ? 28.025 -0.878 -15.280 1.00 73.00 97 GLU A O 1
ATOM 770 N N . GLN A 1 98 ? 27.035 0.134 -17.013 1.00 71.62 98 GLN A N 1
ATOM 771 C CA . GLN A 1 98 ? 28.170 1.017 -17.310 1.00 71.62 98 GLN A CA 1
ATOM 772 C C . GLN A 1 98 ? 28.281 2.210 -16.354 1.00 71.62 98 GLN A C 1
ATOM 774 O O . GLN A 1 98 ? 29.381 2.728 -16.173 1.00 71.62 98 GLN A O 1
ATOM 779 N N . VAL A 1 99 ? 27.168 2.676 -15.773 1.00 70.56 99 VAL A N 1
ATOM 780 C CA . VAL A 1 99 ? 27.151 3.867 -14.899 1.00 70.56 99 VAL A CA 1
ATOM 781 C C . VAL A 1 99 ? 27.058 3.541 -13.409 1.00 70.56 99 VAL A C 1
ATOM 783 O O . VAL A 1 99 ? 27.508 4.340 -12.590 1.00 70.56 99 VAL A O 1
ATOM 786 N N . MET A 1 100 ? 26.522 2.377 -13.027 1.00 69.81 100 MET A N 1
ATOM 787 C CA . MET A 1 100 ? 26.576 1.870 -11.652 1.00 69.81 100 MET A CA 1
ATOM 788 C C . MET A 1 100 ? 27.917 1.174 -11.392 1.00 69.81 100 MET A C 1
ATOM 790 O O . MET A 1 100 ? 27.973 -0.015 -11.104 1.00 69.81 100 MET A O 1
ATOM 794 N N . THR A 1 101 ? 29.004 1.942 -11.464 1.00 73.38 101 THR A N 1
ATOM 795 C CA . THR A 1 101 ? 30.370 1.473 -11.162 1.00 73.38 101 THR A CA 1
ATOM 796 C C . THR A 1 101 ? 30.716 1.558 -9.675 1.00 73.38 101 THR A C 1
ATOM 798 O O . THR A 1 101 ? 31.872 1.398 -9.294 1.00 73.38 101 THR A O 1
ATOM 801 N N . ASP A 1 102 ? 29.748 1.916 -8.830 1.00 82.50 102 ASP A N 1
ATOM 802 C CA . ASP A 1 102 ? 29.946 1.978 -7.388 1.00 82.50 102 ASP A CA 1
ATOM 803 C C . ASP A 1 102 ? 29.805 0.575 -6.791 1.00 82.50 102 ASP A C 1
ATOM 805 O O . ASP A 1 102 ? 28.705 0.104 -6.486 1.00 82.50 102 ASP A O 1
ATOM 809 N N . ASP A 1 103 ? 30.950 -0.078 -6.604 1.00 80.19 103 ASP A N 1
ATOM 810 C CA . ASP A 1 103 ? 31.053 -1.427 -6.045 1.00 80.19 103 ASP A CA 1
ATOM 811 C C . ASP A 1 103 ? 30.462 -1.545 -4.623 1.00 80.19 103 ASP A C 1
ATOM 813 O O . ASP A 1 103 ? 30.165 -2.652 -4.160 1.00 80.19 103 ASP A O 1
ATOM 817 N N . SER A 1 104 ? 30.234 -0.425 -3.921 1.00 88.31 104 SER A N 1
ATOM 818 C CA . SER A 1 104 ? 29.601 -0.425 -2.596 1.00 88.31 104 SER A CA 1
ATOM 819 C C . SER A 1 104 ? 28.083 -0.662 -2.642 1.00 88.31 104 SER A C 1
ATOM 821 O O . SER A 1 104 ? 27.482 -1.057 -1.638 1.00 88.31 104 SER A O 1
ATOM 823 N N . LEU A 1 105 ? 27.448 -0.519 -3.812 1.00 83.12 105 LEU A N 1
ATOM 824 C CA . LEU A 1 105 ? 26.005 -0.691 -4.021 1.00 83.12 105 LEU A CA 1
ATOM 825 C C . LEU A 1 105 ? 25.585 -2.162 -4.200 1.00 83.12 105 LEU A C 1
ATOM 827 O O . LEU A 1 105 ? 24.659 -2.492 -4.943 1.00 83.12 105 LEU A O 1
ATOM 831 N N . THR A 1 106 ? 26.228 -3.077 -3.471 1.00 86.88 106 THR A N 1
ATOM 832 C CA . THR A 1 106 ? 26.016 -4.527 -3.605 1.00 86.88 106 THR A CA 1
ATOM 833 C C . THR A 1 106 ? 24.559 -4.942 -3.356 1.00 86.88 106 THR A C 1
ATOM 835 O O . THR A 1 106 ? 24.021 -5.820 -4.033 1.00 86.88 106 THR A O 1
ATOM 838 N N . VAL A 1 107 ? 23.890 -4.326 -2.374 1.00 87.12 107 VAL A N 1
ATOM 839 C CA . VAL A 1 107 ? 22.519 -4.706 -1.996 1.00 87.12 107 VAL A CA 1
ATOM 840 C C . VAL A 1 107 ? 21.507 -4.268 -3.049 1.00 87.12 107 VAL A C 1
ATOM 842 O O . VAL A 1 107 ? 20.676 -5.082 -3.449 1.00 87.12 107 VAL A O 1
ATOM 845 N N . SER A 1 108 ? 21.569 -3.018 -3.512 1.00 83.81 108 SER A N 1
ATOM 846 C CA . SER A 1 108 ? 20.638 -2.504 -4.522 1.00 83.81 108 SER A CA 1
ATOM 847 C C . SER A 1 108 ? 20.829 -3.207 -5.863 1.00 83.81 108 SER A C 1
ATOM 849 O O . SER A 1 108 ? 19.830 -3.567 -6.480 1.00 83.81 108 SER A O 1
ATOM 851 N N . ALA A 1 109 ? 22.071 -3.504 -6.262 1.00 84.19 109 ALA A N 1
ATOM 852 C CA . ALA A 1 109 ? 22.357 -4.290 -7.463 1.00 84.19 109 ALA A CA 1
ATOM 853 C C . ALA A 1 109 ? 21.729 -5.694 -7.392 1.00 84.19 109 ALA A C 1
ATOM 855 O O . ALA A 1 109 ? 21.019 -6.115 -8.310 1.00 84.19 109 ALA A O 1
ATOM 856 N N . ARG A 1 110 ? 21.914 -6.403 -6.266 1.00 87.56 110 ARG A N 1
ATOM 857 C CA . ARG A 1 110 ? 21.317 -7.730 -6.046 1.00 87.56 110 ARG A CA 1
ATOM 858 C C . ARG A 1 110 ? 19.787 -7.685 -6.048 1.00 87.56 110 ARG A C 1
ATOM 860 O O . ARG A 1 110 ? 19.158 -8.547 -6.655 1.00 87.56 110 ARG A O 1
ATOM 867 N N . VAL A 1 111 ? 19.190 -6.706 -5.365 1.00 88.94 111 VAL A N 1
ATOM 868 C CA . VAL A 1 111 ? 17.727 -6.558 -5.292 1.00 88.94 111 VAL A CA 1
ATOM 869 C C . VAL A 1 111 ? 17.151 -6.206 -6.662 1.00 88.94 111 VAL A C 1
ATOM 871 O O . VAL A 1 111 ? 16.213 -6.865 -7.097 1.00 88.94 111 VAL A O 1
ATOM 874 N N . GLY A 1 112 ? 17.732 -5.233 -7.367 1.00 82.75 112 GLY A N 1
ATOM 875 C CA . GLY A 1 112 ? 17.295 -4.835 -8.706 1.00 82.75 112 GLY A CA 1
ATOM 876 C C . GLY A 1 112 ? 17.364 -5.990 -9.705 1.00 82.75 112 GLY A C 1
ATOM 877 O O . GLY A 1 112 ? 16.391 -6.240 -10.410 1.00 82.75 112 GLY A O 1
ATOM 878 N N . SER A 1 113 ? 18.459 -6.758 -9.690 1.00 84.00 113 SER A N 1
ATOM 879 C CA . SER A 1 113 ? 18.615 -7.948 -10.540 1.00 84.00 113 SER A CA 1
ATOM 880 C C . SER A 1 113 ? 17.541 -9.003 -10.258 1.00 84.00 113 SER A C 1
ATOM 882 O O . SER A 1 113 ? 16.942 -9.542 -11.184 1.00 84.00 113 SER A O 1
ATOM 884 N N . ALA A 1 114 ? 17.258 -9.279 -8.981 1.00 88.12 114 ALA A N 1
ATOM 885 C CA . ALA A 1 114 ? 16.232 -10.245 -8.595 1.00 88.12 114 ALA A CA 1
ATOM 886 C C . ALA A 1 114 ? 14.816 -9.788 -8.990 1.00 88.12 114 ALA A C 1
ATOM 888 O O . ALA A 1 114 ? 14.028 -10.596 -9.476 1.00 88.12 114 ALA A O 1
ATOM 889 N N . VAL A 1 115 ? 14.499 -8.501 -8.811 1.00 87.12 115 VAL A N 1
ATOM 890 C CA . VAL A 1 115 ? 13.202 -7.917 -9.193 1.00 87.12 115 VAL A CA 1
ATOM 891 C C . VAL A 1 115 ? 13.020 -7.949 -10.711 1.00 87.12 115 VAL A C 1
ATOM 893 O O . VAL A 1 115 ? 11.986 -8.424 -11.178 1.00 87.12 115 VAL A O 1
ATOM 896 N N . GLY A 1 116 ? 14.038 -7.529 -11.470 1.00 83.00 116 GLY A N 1
ATOM 897 C CA . GLY A 1 116 ? 14.025 -7.581 -12.932 1.00 83.00 116 GLY A CA 1
ATOM 898 C C . GLY A 1 116 ? 13.832 -9.005 -13.454 1.00 83.00 116 GLY A C 1
ATOM 899 O O . GLY A 1 116 ? 12.961 -9.235 -14.282 1.00 83.00 116 GLY A O 1
ATOM 900 N N . ALA A 1 117 ? 14.558 -9.984 -12.904 1.00 84.62 117 ALA A N 1
ATOM 901 C CA . ALA A 1 117 ? 14.409 -11.387 -13.294 1.00 84.62 117 ALA A CA 1
ATOM 902 C C . ALA A 1 117 ? 13.031 -11.981 -12.943 1.00 84.62 117 ALA A C 1
ATOM 904 O O . ALA A 1 117 ? 12.531 -12.843 -13.662 1.00 84.62 117 ALA A O 1
ATOM 905 N N . ALA A 1 118 ? 12.419 -11.553 -11.835 1.00 88.44 118 ALA A N 1
ATOM 906 C CA . ALA A 1 118 ? 11.141 -12.092 -11.374 1.00 88.44 118 ALA A CA 1
ATOM 907 C C . ALA A 1 118 ? 9.924 -11.489 -12.092 1.00 88.44 118 ALA A C 1
ATOM 909 O O . ALA A 1 118 ? 8.911 -12.171 -12.252 1.00 88.44 118 ALA A O 1
ATOM 910 N N . PHE A 1 119 ? 9.994 -10.212 -12.473 1.00 85.62 119 PHE A N 1
ATOM 911 C CA . PHE A 1 119 ? 8.832 -9.461 -12.957 1.00 85.62 119 PHE A CA 1
ATOM 912 C C . PHE A 1 119 ? 8.998 -8.853 -14.344 1.00 85.62 119 PHE A C 1
ATOM 914 O O . PHE A 1 119 ? 8.040 -8.257 -14.828 1.00 85.62 119 PHE A O 1
ATOM 921 N N . ASP A 1 120 ? 10.178 -8.984 -14.953 1.00 82.00 120 ASP A N 1
ATOM 922 C CA . ASP A 1 120 ? 10.515 -8.360 -16.237 1.00 82.00 120 ASP A CA 1
ATOM 923 C C . ASP A 1 120 ? 10.262 -6.838 -16.233 1.00 82.00 120 ASP A C 1
ATOM 925 O O . ASP A 1 120 ? 9.794 -6.230 -17.192 1.00 82.00 120 ASP A O 1
ATOM 929 N N . ALA A 1 121 ? 10.493 -6.226 -15.068 1.00 78.50 121 ALA A N 1
ATOM 930 C CA . ALA A 1 121 ? 10.231 -4.823 -14.796 1.00 78.50 121 ALA A CA 1
ATOM 931 C C . ALA A 1 121 ? 11.054 -4.353 -13.590 1.00 78.50 121 ALA A C 1
ATOM 933 O O . ALA A 1 121 ? 11.393 -5.135 -12.701 1.00 78.50 121 ALA A O 1
ATOM 934 N N . ALA A 1 122 ? 11.303 -3.044 -13.501 1.00 79.69 122 ALA A N 1
ATOM 935 C CA . ALA A 1 122 ? 11.998 -2.440 -12.358 1.00 79.69 122 ALA A CA 1
ATOM 936 C C . ALA A 1 122 ? 11.193 -2.513 -11.042 1.00 79.69 122 ALA A C 1
ATOM 938 O O . ALA A 1 122 ? 11.746 -2.340 -9.957 1.00 79.69 122 ALA A O 1
ATOM 939 N N . GLN A 1 123 ? 9.879 -2.735 -11.126 1.00 83.38 123 GLN A N 1
ATOM 940 C CA . GLN A 1 123 ? 8.989 -2.907 -9.981 1.00 83.38 123 GLN 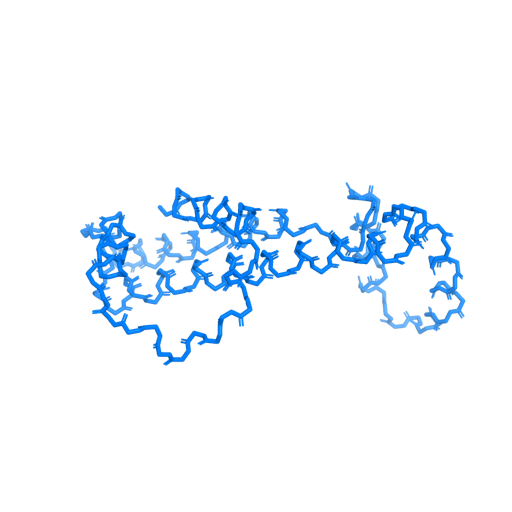A CA 1
ATOM 941 C C . GLN A 1 123 ? 7.708 -3.637 -10.393 1.00 83.38 123 GLN A C 1
ATOM 943 O O . GLN A 1 123 ? 7.292 -3.573 -11.547 1.00 83.38 123 GLN A O 1
ATOM 948 N N . ASN A 1 124 ? 7.025 -4.247 -9.425 1.00 91.50 124 ASN A N 1
ATOM 949 C CA . ASN A 1 124 ? 5.686 -4.794 -9.617 1.00 91.50 124 ASN A CA 1
ATOM 950 C C . ASN A 1 124 ? 4.718 -4.201 -8.574 1.00 91.50 124 ASN A C 1
ATOM 952 O O . ASN A 1 124 ? 4.698 -4.654 -7.426 1.00 91.50 124 ASN A O 1
ATOM 956 N N . PRO A 1 125 ? 3.900 -3.197 -8.948 1.00 94.75 125 PRO A N 1
ATOM 957 C CA . PRO A 1 125 ? 2.996 -2.530 -8.011 1.00 94.75 125 PRO A CA 1
ATOM 958 C C . PRO A 1 125 ? 1.928 -3.444 -7.399 1.00 94.75 125 PRO A C 1
ATOM 960 O O . PRO A 1 125 ? 1.546 -3.247 -6.249 1.00 94.75 125 PRO A O 1
ATOM 963 N N . ALA A 1 126 ? 1.459 -4.459 -8.134 1.00 95.31 126 ALA A N 1
ATOM 964 C CA . ALA A 1 126 ? 0.486 -5.420 -7.613 1.00 95.31 126 ALA A CA 1
ATOM 965 C C . ALA A 1 126 ? 1.121 -6.344 -6.562 1.00 95.31 126 ALA A C 1
ATOM 967 O O . ALA A 1 126 ? 0.518 -6.605 -5.522 1.00 95.31 126 ALA A O 1
ATOM 968 N N . HIS A 1 127 ? 2.359 -6.787 -6.800 1.00 96.38 127 HIS A N 1
ATOM 969 C CA . HIS A 1 127 ? 3.130 -7.543 -5.816 1.00 96.38 127 HIS A CA 1
ATOM 970 C C . HIS A 1 127 ? 3.416 -6.705 -4.562 1.00 96.38 127 HIS A C 1
ATOM 972 O O . HIS A 1 127 ? 3.203 -7.180 -3.448 1.00 96.38 127 HIS A O 1
ATOM 978 N N . ALA A 1 128 ? 3.824 -5.443 -4.735 1.00 97.00 128 ALA A N 1
ATOM 979 C CA . ALA A 1 128 ? 4.056 -4.521 -3.625 1.00 97.00 128 ALA A CA 1
ATOM 980 C C . ALA A 1 128 ? 2.785 -4.278 -2.790 1.00 97.00 128 ALA A C 1
ATOM 982 O O . ALA A 1 128 ? 2.860 -4.253 -1.562 1.00 97.00 128 ALA A O 1
ATOM 983 N N . LEU A 1 129 ? 1.615 -4.157 -3.435 1.00 98.19 129 LEU A N 1
ATOM 984 C CA . LEU A 1 129 ? 0.329 -4.060 -2.741 1.00 98.19 129 LEU A CA 1
ATOM 985 C C . LEU A 1 129 ? 0.048 -5.312 -1.904 1.00 98.19 129 LEU A C 1
ATOM 987 O O . LEU A 1 129 ? -0.301 -5.183 -0.735 1.00 98.19 129 LEU A O 1
ATOM 991 N N . ALA A 1 130 ? 0.203 -6.505 -2.483 1.00 98.00 130 ALA A N 1
ATOM 992 C CA . ALA A 1 130 ? -0.058 -7.760 -1.780 1.00 98.00 130 ALA A CA 1
ATOM 993 C C . ALA A 1 130 ? 0.868 -7.932 -0.565 1.00 98.00 130 ALA A C 1
ATOM 995 O O . ALA A 1 130 ? 0.388 -8.110 0.553 1.00 98.00 130 ALA A O 1
ATOM 996 N N . PHE A 1 131 ? 2.181 -7.780 -0.768 1.00 98.25 131 PHE A N 1
ATOM 997 C CA . PHE A 1 131 ? 3.172 -7.890 0.302 1.00 98.25 131 PHE A CA 1
ATOM 998 C C . PHE A 1 131 ? 2.947 -6.854 1.412 1.00 98.25 131 PHE A C 1
ATOM 1000 O O . PHE A 1 131 ? 2.951 -7.190 2.598 1.00 98.25 131 PHE A O 1
ATOM 1007 N N . GLY A 1 132 ? 2.723 -5.589 1.040 1.00 98.12 132 GLY A N 1
ATOM 1008 C CA . GLY A 1 132 ? 2.488 -4.516 2.003 1.00 98.12 132 GLY A CA 1
ATOM 1009 C C . GLY A 1 132 ? 1.194 -4.717 2.789 1.00 98.12 132 GLY A C 1
ATOM 1010 O O . GLY A 1 132 ? 1.161 -4.465 3.991 1.00 98.12 132 GLY A O 1
ATOM 1011 N N . LEU A 1 133 ? 0.141 -5.212 2.135 1.00 98.44 133 LEU A N 1
ATOM 1012 C CA . LEU A 1 133 ? -1.131 -5.498 2.781 1.00 98.44 133 LEU A CA 1
ATOM 1013 C C . LEU A 1 133 ? -0.981 -6.626 3.798 1.00 98.44 133 LEU A C 1
ATOM 1015 O O . LEU A 1 133 ? -1.398 -6.444 4.935 1.00 98.44 133 LEU A O 1
ATOM 1019 N N . ASP A 1 134 ? -0.361 -7.746 3.428 1.00 98.38 134 ASP A N 1
ATOM 1020 C CA . ASP A 1 134 ? -0.121 -8.845 4.368 1.00 98.38 134 ASP A CA 1
ATOM 1021 C C . ASP A 1 134 ? 0.724 -8.376 5.562 1.00 98.38 134 ASP A C 1
ATOM 1023 O O . ASP A 1 134 ? 0.330 -8.587 6.706 1.00 98.38 134 ASP A O 1
ATOM 1027 N N . THR A 1 135 ? 1.782 -7.598 5.313 1.00 98.44 135 THR A N 1
ATOM 1028 C CA . THR A 1 135 ? 2.620 -7.003 6.372 1.00 98.44 135 THR A CA 1
ATOM 1029 C C . THR A 1 135 ? 1.812 -6.119 7.334 1.00 98.44 135 THR A C 1
ATOM 1031 O O . THR A 1 135 ? 1.970 -6.207 8.553 1.00 98.44 135 THR A O 1
ATOM 1034 N N . ILE A 1 136 ? 0.928 -5.261 6.810 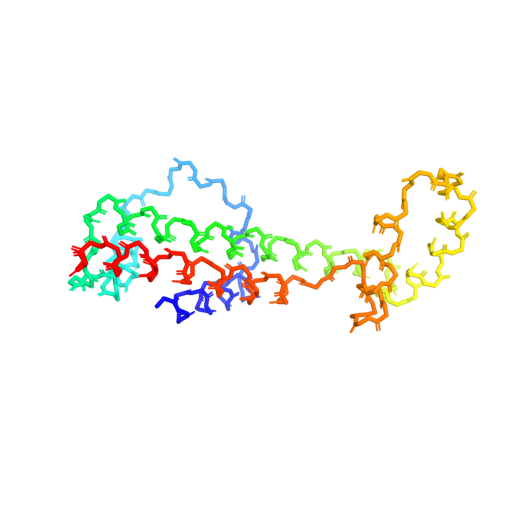1.00 97.94 136 ILE A N 1
ATOM 1035 C CA . ILE A 1 136 ? 0.063 -4.399 7.631 1.00 97.94 136 ILE A CA 1
ATOM 1036 C C . ILE A 1 136 ? -0.906 -5.249 8.461 1.00 97.94 136 ILE A C 1
ATOM 1038 O O . ILE A 1 136 ? -1.091 -4.983 9.649 1.00 97.94 136 ILE A O 1
ATOM 1042 N N . LEU A 1 137 ? -1.523 -6.266 7.854 1.00 97.44 137 LEU A N 1
ATOM 1043 C CA . LEU A 1 137 ? -2.490 -7.129 8.531 1.00 97.44 137 LEU A CA 1
ATOM 1044 C C . LEU A 1 137 ? -1.843 -7.959 9.638 1.00 97.44 137 LEU A C 1
ATOM 1046 O O . LEU A 1 137 ? -2.413 -8.040 10.725 1.00 97.44 137 LEU A O 1
ATOM 1050 N N . ASP A 1 138 ? -0.648 -8.493 9.401 1.00 98.00 138 ASP A N 1
ATOM 1051 C CA . ASP A 1 138 ? 0.126 -9.214 10.411 1.00 98.00 138 ASP A CA 1
ATOM 1052 C C . ASP A 1 138 ? 0.484 -8.294 11.587 1.00 98.00 138 ASP A C 1
ATOM 1054 O O . ASP A 1 138 ? 0.320 -8.668 12.751 1.00 98.00 138 ASP A O 1
ATOM 1058 N N . GLY A 1 139 ? 0.886 -7.048 11.307 1.00 97.19 139 GLY A N 1
ATOM 1059 C CA . GLY A 1 139 ? 1.158 -6.042 12.336 1.00 97.19 139 GLY A CA 1
ATOM 1060 C C . GLY A 1 139 ? -0.078 -5.671 13.164 1.00 97.19 139 GLY A C 1
ATOM 1061 O O . GLY A 1 139 ? 0.003 -5.567 14.390 1.00 97.19 139 GLY A O 1
ATOM 1062 N N . ILE A 1 140 ? -1.238 -5.506 12.522 1.00 96.12 140 ILE A N 1
ATOM 1063 C CA . ILE A 1 140 ? -2.517 -5.254 13.206 1.00 96.12 140 ILE A CA 1
ATOM 1064 C C . ILE A 1 140 ? -2.901 -6.456 14.074 1.00 96.12 140 ILE A C 1
ATOM 1066 O O . ILE A 1 140 ? -3.257 -6.282 15.241 1.00 96.12 140 ILE A O 1
ATOM 1070 N N . GLN A 1 141 ? -2.788 -7.671 13.536 1.00 96.25 141 GLN A N 1
ATOM 1071 C CA . GLN A 1 141 ? -3.097 -8.900 14.259 1.00 96.25 141 GLN A CA 1
ATOM 1072 C C . GLN A 1 141 ? -2.214 -9.051 15.502 1.00 96.25 141 GLN A C 1
ATOM 1074 O O . GLN A 1 141 ? -2.736 -9.309 16.586 1.00 96.25 141 GLN A O 1
ATOM 1079 N N . ALA A 1 142 ? -0.905 -8.828 15.376 1.00 96.75 142 ALA A N 1
ATOM 1080 C CA . ALA A 1 142 ? 0.025 -8.890 16.500 1.00 96.75 142 ALA A CA 1
ATOM 1081 C C . ALA A 1 142 ? -0.328 -7.874 17.603 1.00 96.75 142 ALA A C 1
ATOM 1083 O O . ALA A 1 142 ? -0.278 -8.206 18.787 1.00 96.75 142 ALA A O 1
ATOM 1084 N N . ARG A 1 143 ? -0.748 -6.653 17.236 1.00 93.62 143 ARG A N 1
ATOM 1085 C CA . ARG A 1 143 ? -1.197 -5.633 18.204 1.00 93.62 143 ARG A CA 1
ATOM 1086 C C . ARG A 1 143 ? -2.468 -6.038 18.943 1.00 93.62 143 ARG A C 1
ATOM 1088 O O . ARG A 1 143 ? -2.567 -5.789 20.140 1.00 93.62 143 ARG A O 1
ATOM 1095 N N . ILE A 1 144 ? -3.430 -6.641 18.244 1.00 94.94 144 ILE A N 1
ATOM 1096 C CA . ILE A 1 144 ? -4.665 -7.150 18.857 1.00 94.94 144 ILE A CA 1
ATOM 1097 C C . ILE A 1 144 ? -4.328 -8.292 19.823 1.00 94.94 144 ILE A C 1
ATOM 1099 O O . ILE A 1 144 ? -4.768 -8.283 20.970 1.00 94.94 144 ILE A O 1
ATOM 1103 N N . GLN A 1 145 ? -3.502 -9.248 19.390 1.00 94.38 145 GLN A N 1
ATOM 1104 C CA . GLN A 1 145 ? -3.110 -10.408 20.196 1.00 94.38 145 GLN A CA 1
ATOM 1105 C C . GLN A 1 145 ? -2.327 -10.015 21.452 1.00 94.38 145 GLN A C 1
ATOM 1107 O O . GLN A 1 145 ? -2.621 -10.533 22.525 1.00 94.38 145 GLN A O 1
ATOM 1112 N N . GLY A 1 146 ? -1.403 -9.056 21.350 1.00 91.25 146 GLY A N 1
ATOM 1113 C CA . GLY A 1 146 ? -0.610 -8.571 22.486 1.00 91.25 146 GLY A CA 1
ATOM 1114 C C . GLY A 1 146 ? -1.407 -7.840 23.575 1.00 91.25 146 GLY A C 1
ATOM 1115 O O . GLY A 1 146 ? -0.835 -7.461 24.589 1.00 91.25 146 GLY A O 1
ATOM 1116 N N . ARG A 1 147 ? -2.711 -7.607 23.374 1.00 83.38 147 ARG A N 1
ATOM 1117 C CA . ARG A 1 147 ? -3.629 -7.059 24.391 1.00 83.38 147 ARG A CA 1
ATOM 1118 C C . ARG A 1 147 ? -4.457 -8.124 25.094 1.00 83.38 147 ARG A C 1
ATOM 1120 O O . ARG A 1 147 ? -5.064 -7.837 26.120 1.00 83.38 147 ARG A O 1
ATOM 1127 N N . LEU A 1 148 ? -4.546 -9.304 24.487 1.00 73.06 148 LEU A N 1
ATOM 1128 C CA . LEU A 1 148 ? -5.252 -10.459 25.032 1.00 73.06 148 LEU A CA 1
ATOM 1129 C C . LEU A 1 148 ? -4.332 -11.326 25.908 1.00 73.06 148 LEU A C 1
ATOM 1131 O O . LEU A 1 148 ? -4.832 -12.188 26.627 1.00 73.06 148 LEU A O 1
ATOM 1135 N N . SER A 1 149 ? -3.014 -11.106 25.822 1.00 57.25 149 SER A N 1
ATOM 1136 C CA . SER A 1 149 ? -1.957 -11.705 26.648 1.00 57.25 149 SER A CA 1
ATOM 1137 C C . SER A 1 149 ? -1.648 -10.866 27.881 1.00 57.25 149 SER A C 1
ATOM 1139 O O . SER A 1 149 ? -1.491 -11.463 28.966 1.00 57.25 149 SER A O 1
#